Protein AF-A0A6B3FYU9-F1 (afdb_monomer_lite)

Secondary structure (DSSP, 8-state):
-HHHHHHHHHHHHHHHTT-HHHHHHHHHHHHHHHHHHHHHTT--HHHHHHHHHHHHHHHHHTSSSHHHHHHHHHHHHHHHHHHHHHHHHHHTTTSPPPPHHHHHHHHHHHHHHHHHH-

Radius of gyration: 16.98 Å; chains: 1; bounding box: 42×38×40 Å

Foldseek 3Di:
DVVLVVLVVQLVVCVVVVVVVSVVPSVLVNLVVVLVVCVVVVHDPLQSQLSVLQSQLVVLCPDPDPVSNVSSVVSNVSSVVSVCVVVVVVCVPDDDPPPVVNVVVVVVVVVVVVVVVD

Structure (mmCIF, N/CA/C/O backbone):
data_AF-A0A6B3FYU9-F1
#
_entry.id   AF-A0A6B3FYU9-F1
#
loop_
_atom_site.group_PDB
_atom_site.id
_atom_site.type_symbol
_atom_site.label_atom_id
_atom_site.label_alt_id
_atom_site.label_comp_id
_atom_site.label_asym_id
_atom_site.label_entity_id
_atom_site.label_seq_id
_atom_site.pdbx_PDB_ins_code
_atom_site.Cartn_x
_atom_site.Cartn_y
_atom_site.Cartn_z
_atom_site.occupancy
_atom_site.B_iso_or_equiv
_atom_site.auth_seq_id
_atom_site.auth_comp_id
_atom_site.auth_asym_id
_atom_site.auth_atom_id
_atom_site.pdbx_PDB_model_num
ATOM 1 N N . LEU A 1 1 ? -9.450 5.809 -10.878 1.00 64.81 1 LEU A N 1
ATOM 2 C CA . LEU A 1 1 ? -9.797 4.397 -11.161 1.00 64.81 1 LEU A CA 1
ATOM 3 C C . LEU A 1 1 ? -9.406 3.972 -12.576 1.00 64.81 1 LEU A C 1
ATOM 5 O O . LEU A 1 1 ? -8.582 3.086 -12.687 1.00 64.81 1 LEU A O 1
ATOM 9 N N . VAL A 1 2 ? -9.916 4.611 -13.639 1.00 71.81 2 VAL A N 1
ATOM 10 C CA . VAL A 1 2 ? -9.554 4.257 -15.032 1.00 71.81 2 VAL A CA 1
ATOM 11 C C . VAL A 1 2 ? -8.039 4.299 -15.257 1.00 71.81 2 VAL A C 1
ATOM 13 O O . VAL A 1 2 ? -7.472 3.337 -15.749 1.00 71.81 2 VA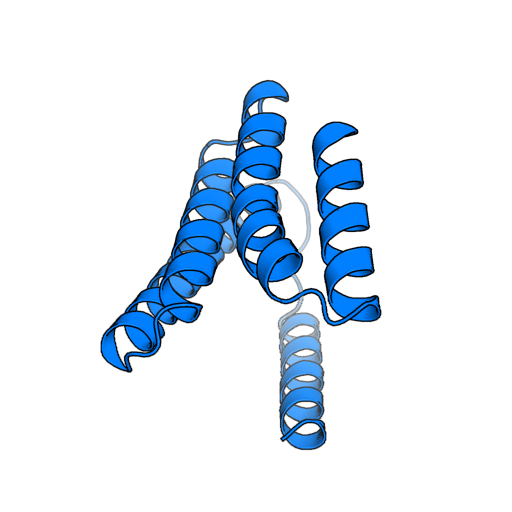L A O 1
ATOM 16 N N . ALA A 1 3 ? -7.362 5.348 -14.783 1.00 67.75 3 ALA A N 1
ATOM 17 C CA . ALA A 1 3 ? -5.905 5.436 -14.869 1.00 67.75 3 ALA A CA 1
ATOM 18 C C . ALA A 1 3 ? -5.169 4.331 -14.075 1.00 67.75 3 ALA A C 1
ATOM 20 O O . ALA A 1 3 ? -4.154 3.833 -14.536 1.00 67.75 3 ALA A O 1
ATOM 21 N N . PHE A 1 4 ? -5.708 3.882 -12.934 1.00 67.38 4 PHE A N 1
ATOM 22 C CA . PHE A 1 4 ? -5.154 2.745 -12.182 1.00 67.38 4 PHE A CA 1
ATOM 23 C C . PHE A 1 4 ? -5.313 1.433 -12.963 1.00 67.38 4 PHE A C 1
ATOM 25 O O . PHE A 1 4 ? -4.365 0.667 -13.071 1.00 67.38 4 PHE A O 1
ATOM 32 N N . LEU A 1 5 ? -6.488 1.204 -13.562 1.00 73.69 5 LEU A N 1
ATOM 33 C CA . LEU A 1 5 ? -6.753 0.015 -14.376 1.00 73.69 5 LEU A CA 1
ATOM 34 C C . LEU A 1 5 ? -5.865 -0.039 -15.626 1.00 73.69 5 LEU A C 1
ATOM 36 O O . LEU A 1 5 ? -5.396 -1.111 -15.987 1.00 73.69 5 LEU A O 1
ATOM 40 N N . LEU A 1 6 ? -5.599 1.109 -16.256 1.00 72.88 6 LEU A N 1
ATOM 41 C CA . LEU A 1 6 ? -4.699 1.194 -17.408 1.00 72.88 6 LEU A CA 1
ATOM 42 C C . LEU A 1 6 ? -3.252 0.863 -17.030 1.00 72.88 6 LEU A C 1
ATOM 44 O O . LEU A 1 6 ? -2.605 0.096 -17.736 1.00 72.88 6 LEU A O 1
ATOM 48 N N . VAL A 1 7 ? -2.759 1.385 -15.903 1.00 69.94 7 VAL A N 1
ATOM 49 C CA . VAL A 1 7 ? -1.407 1.067 -15.414 1.00 69.94 7 VAL A CA 1
ATOM 50 C C . VAL A 1 7 ? -1.314 -0.404 -14.992 1.00 69.94 7 VAL A C 1
ATOM 52 O O . VAL A 1 7 ? -0.305 -1.043 -15.262 1.00 69.94 7 VAL A O 1
ATOM 55 N N . ALA A 1 8 ? -2.376 -0.977 -14.414 1.00 70.88 8 ALA A N 1
ATOM 56 C CA . ALA A 1 8 ? -2.401 -2.388 -14.016 1.00 70.88 8 ALA A CA 1
ATOM 57 C C . ALA A 1 8 ? -2.393 -3.323 -15.231 1.00 70.88 8 ALA A C 1
ATOM 59 O O . ALA A 1 8 ? -1.682 -4.324 -15.245 1.00 70.88 8 ALA A O 1
ATOM 60 N N . ALA A 1 9 ? -3.145 -2.973 -16.277 1.00 73.44 9 ALA A N 1
ATOM 61 C CA . ALA A 1 9 ? -3.121 -3.700 -17.539 1.00 73.44 9 ALA A CA 1
ATOM 62 C C . ALA A 1 9 ? -1.748 -3.604 -18.226 1.00 73.44 9 ALA A C 1
ATOM 64 O O . ALA A 1 9 ? -1.277 -4.595 -18.779 1.00 73.44 9 ALA A O 1
ATOM 65 N N . ALA A 1 10 ? -1.093 -2.439 -18.166 1.00 70.00 10 ALA A N 1
ATOM 66 C CA . ALA A 1 10 ? 0.246 -2.242 -18.719 1.00 70.00 10 ALA A CA 1
ATOM 67 C C . ALA A 1 10 ? 1.325 -3.029 -17.956 1.00 70.00 10 ALA A C 1
ATOM 69 O O . ALA A 1 10 ? 2.187 -3.631 -18.591 1.00 70.00 10 ALA A O 1
ATOM 70 N N . ASP A 1 11 ? 1.254 -3.075 -16.621 1.00 68.12 11 ASP A N 1
ATOM 71 C CA . ASP A 1 11 ? 2.148 -3.890 -15.788 1.00 68.12 11 ASP A CA 1
ATOM 72 C C . ASP A 1 11 ? 2.010 -5.384 -16.112 1.00 68.12 11 ASP A C 1
ATOM 74 O O . ASP A 1 11 ? 3.001 -6.071 -16.364 1.00 68.12 11 ASP A O 1
ATOM 78 N N . LEU A 1 12 ? 0.766 -5.867 -16.203 1.00 70.88 12 LEU A N 1
ATOM 79 C CA . LEU A 1 12 ? 0.474 -7.260 -16.529 1.00 70.88 12 LEU A CA 1
ATOM 80 C C . LEU A 1 12 ? 0.923 -7.623 -17.950 1.00 70.88 12 LEU A C 1
ATOM 82 O O . LEU A 1 12 ? 1.479 -8.698 -18.167 1.00 70.88 12 LEU A O 1
ATOM 86 N N . ALA A 1 13 ? 0.721 -6.723 -18.914 1.00 73.25 13 ALA A N 1
ATOM 87 C CA . ALA A 1 13 ? 1.228 -6.900 -20.268 1.00 73.25 13 ALA A CA 1
ATOM 88 C C . ALA A 1 13 ? 2.764 -6.945 -20.285 1.00 73.25 13 ALA A C 1
ATOM 90 O O . ALA A 1 13 ? 3.325 -7.834 -20.916 1.00 73.25 13 ALA A O 1
ATOM 91 N N . GLY A 1 14 ? 3.435 -6.056 -19.544 1.00 64.94 14 GLY A N 1
ATOM 92 C CA . GLY A 1 14 ? 4.894 -6.029 -19.420 1.00 64.94 14 GLY A CA 1
ATOM 93 C C . GLY A 1 14 ? 5.472 -7.320 -18.836 1.00 64.94 14 GLY A C 1
ATOM 94 O O . GLY A 1 14 ? 6.444 -7.849 -19.376 1.00 64.94 14 GLY A O 1
ATOM 95 N N . LEU A 1 15 ? 4.828 -7.870 -17.801 1.00 69.94 15 LEU A N 1
ATOM 96 C CA . LEU A 1 15 ? 5.144 -9.183 -17.225 1.00 69.94 15 LEU A CA 1
ATOM 97 C C . LEU A 1 15 ? 5.003 -10.314 -18.250 1.00 69.94 15 LEU A C 1
ATOM 99 O O . LEU A 1 15 ? 5.899 -11.145 -18.378 1.00 69.94 15 LEU A O 1
ATOM 103 N N . LEU A 1 16 ? 3.898 -10.335 -19.000 1.00 74.19 16 LEU A N 1
ATOM 104 C CA . LEU A 1 16 ? 3.626 -11.375 -19.997 1.00 74.19 16 LEU A CA 1
ATOM 105 C C . LEU A 1 16 ? 4.576 -11.309 -21.200 1.00 74.19 16 LEU A C 1
ATOM 107 O O . LEU A 1 16 ? 4.883 -12.341 -21.791 1.00 74.19 16 LEU A O 1
ATOM 111 N N . THR A 1 17 ? 5.048 -10.116 -21.566 1.00 77.69 17 THR A N 1
ATOM 112 C CA . THR A 1 17 ? 5.971 -9.920 -22.693 1.00 77.69 17 THR A CA 1
ATOM 113 C C . THR A 1 17 ? 7.448 -9.965 -22.291 1.00 77.69 17 THR A C 1
ATOM 115 O O . THR A 1 17 ? 8.302 -9.777 -23.153 1.00 77.69 17 THR A O 1
ATOM 118 N N . GLY A 1 18 ? 7.770 -10.166 -21.006 1.00 67.00 18 GLY A N 1
ATOM 119 C CA . GLY A 1 18 ? 9.151 -10.132 -20.503 1.00 67.00 18 GLY A CA 1
ATOM 120 C C . GLY A 1 18 ? 9.810 -8.748 -20.585 1.00 67.00 18 GLY A C 1
ATOM 121 O O . GLY A 1 18 ? 11.033 -8.635 -20.590 1.00 67.00 18 GLY A O 1
ATOM 122 N N . ALA A 1 19 ? 9.013 -7.680 -20.676 1.00 65.50 19 ALA A N 1
ATOM 123 C CA . ALA A 1 19 ? 9.493 -6.306 -20.777 1.00 65.50 19 ALA A CA 1
ATOM 124 C C . ALA A 1 19 ? 9.755 -5.746 -19.372 1.00 65.50 1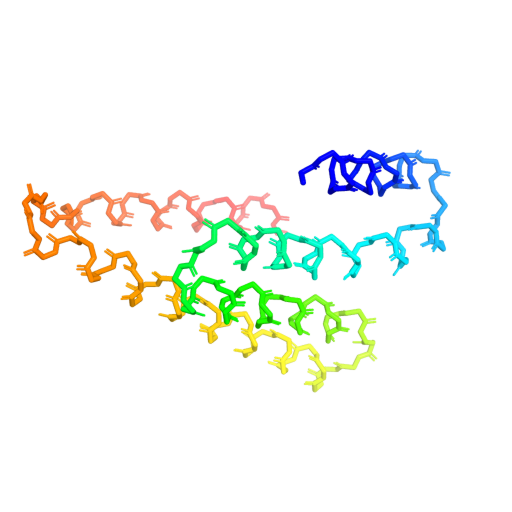9 ALA A C 1
ATOM 126 O O . ALA A 1 19 ? 8.963 -4.982 -18.819 1.00 65.50 19 ALA A O 1
ATOM 127 N N . GLU A 1 20 ? 10.888 -6.142 -18.796 1.00 61.22 20 GLU A N 1
ATOM 128 C CA . GLU A 1 20 ? 11.277 -5.853 -17.411 1.00 61.22 20 GLU A CA 1
ATOM 129 C C . GLU A 1 20 ? 11.275 -4.346 -17.094 1.00 61.22 20 GLU A C 1
ATOM 131 O O . GLU A 1 20 ? 10.787 -3.926 -16.050 1.00 61.22 20 GLU A O 1
ATOM 136 N N . ALA A 1 21 ? 11.678 -3.499 -18.047 1.00 60.31 21 ALA A N 1
ATOM 137 C CA . ALA A 1 21 ? 11.631 -2.041 -17.907 1.00 60.31 21 ALA A CA 1
ATOM 138 C C . ALA A 1 21 ? 10.205 -1.474 -17.747 1.00 60.31 21 ALA A C 1
ATOM 140 O O . ALA A 1 21 ? 10.005 -0.499 -17.024 1.00 60.31 21 ALA A O 1
ATOM 141 N N . VAL A 1 22 ? 9.203 -2.076 -18.398 1.00 58.34 22 VAL A N 1
ATOM 142 C CA . VAL A 1 22 ? 7.797 -1.652 -18.273 1.00 58.34 22 VAL A CA 1
ATOM 143 C C . VAL A 1 22 ? 7.247 -2.072 -16.914 1.00 58.34 22 VAL A C 1
ATOM 145 O O . VAL A 1 22 ? 6.583 -1.275 -16.257 1.00 58.34 22 VAL A O 1
ATOM 148 N N . HIS A 1 23 ? 7.591 -3.278 -16.459 1.00 59.66 23 HIS A N 1
ATOM 149 C CA . HIS A 1 23 ? 7.227 -3.779 -15.134 1.00 59.66 23 HIS A CA 1
ATOM 150 C C . HIS A 1 23 ? 7.835 -2.932 -14.003 1.00 59.66 23 HIS A C 1
ATOM 152 O O . HIS A 1 23 ? 7.140 -2.521 -13.075 1.00 59.66 23 HIS A O 1
ATOM 158 N N . LEU A 1 24 ? 9.123 -2.590 -14.114 1.00 60.59 24 LEU A N 1
ATOM 159 C CA . LEU A 1 24 ? 9.853 -1.797 -13.119 1.00 60.59 24 LEU A CA 1
ATOM 160 C C . LEU A 1 24 ? 9.300 -0.374 -12.949 1.00 60.59 24 LEU A C 1
ATOM 162 O O . LEU A 1 24 ? 9.430 0.203 -11.873 1.00 60.59 24 LEU A O 1
ATOM 166 N N . VAL A 1 25 ? 8.674 0.195 -13.983 1.00 62.19 25 VAL A N 1
ATOM 167 C CA . VAL A 1 25 ? 8.108 1.555 -13.943 1.00 62.19 25 VAL A CA 1
ATOM 168 C C . VAL A 1 25 ? 6.608 1.549 -13.648 1.00 62.19 25 VAL A C 1
ATOM 170 O O . VAL A 1 25 ? 6.123 2.423 -12.929 1.00 62.19 25 VAL A O 1
ATOM 173 N N . ALA A 1 26 ? 5.853 0.578 -14.168 1.00 59.06 26 ALA A N 1
ATOM 174 C CA . ALA A 1 26 ? 4.408 0.505 -13.958 1.00 59.06 26 ALA A CA 1
ATOM 175 C C . ALA A 1 26 ? 4.057 0.105 -12.517 1.00 59.06 26 ALA A C 1
ATOM 177 O O . ALA A 1 26 ? 3.154 0.691 -11.914 1.00 59.06 26 ALA A O 1
ATOM 178 N N . LYS A 1 27 ? 4.813 -0.827 -11.930 1.00 61.91 27 LYS A N 1
ATOM 179 C CA . LYS A 1 27 ? 4.560 -1.373 -10.593 1.00 61.91 27 LYS A CA 1
ATOM 180 C C . LYS A 1 27 ? 4.637 -0.334 -9.464 1.00 61.91 27 LYS A C 1
ATOM 182 O O . LYS A 1 27 ? 3.674 -0.244 -8.699 1.00 61.91 27 LYS A O 1
ATOM 187 N N . PRO A 1 28 ? 5.653 0.552 -9.394 1.00 64.50 28 PRO A N 1
ATOM 188 C CA . PRO A 1 28 ? 5.687 1.624 -8.398 1.00 64.50 28 PRO A CA 1
ATOM 189 C C . PRO A 1 28 ? 4.599 2.681 -8.599 1.00 64.50 28 PRO A C 1
ATOM 191 O O . PRO A 1 28 ? 4.291 3.417 -7.669 1.00 64.50 28 PRO A O 1
ATOM 194 N N . LEU A 1 29 ? 4.029 2.805 -9.800 1.00 62.34 29 LEU A N 1
ATOM 195 C CA . LEU A 1 29 ? 3.048 3.841 -10.134 1.00 62.34 29 LEU A CA 1
ATOM 196 C C . LEU A 1 29 ? 1.615 3.464 -9.737 1.00 62.34 29 LEU A C 1
ATOM 198 O O . LEU A 1 29 ? 0.781 4.353 -9.553 1.00 62.34 29 LEU A O 1
ATOM 202 N N . LEU A 1 30 ? 1.331 2.174 -9.536 1.00 63.56 30 LEU A N 1
ATOM 203 C CA . LEU A 1 30 ? 0.009 1.668 -9.154 1.00 63.56 30 LEU A CA 1
ATOM 204 C C . LEU A 1 30 ? -0.455 2.173 -7.785 1.00 63.56 30 LEU A C 1
ATOM 206 O O . LEU A 1 30 ? -1.574 2.678 -7.646 1.00 63.56 30 LEU A O 1
ATOM 210 N N . MET A 1 31 ? 0.407 2.062 -6.776 1.00 67.31 31 MET A N 1
ATOM 211 C CA . MET A 1 31 ? 0.071 2.388 -5.388 1.00 67.31 31 MET A CA 1
ATOM 212 C C . MET A 1 31 ? -0.136 3.900 -5.143 1.00 67.31 31 MET A C 1
ATOM 214 O O . MET A 1 31 ? -1.135 4.255 -4.512 1.00 67.31 31 MET A O 1
ATOM 218 N N . PRO A 1 32 ? 0.680 4.824 -5.697 1.00 70.50 32 PRO A N 1
ATOM 219 C CA . PRO A 1 32 ? 0.446 6.267 -5.609 1.00 70.50 32 PRO A CA 1
ATOM 220 C C . PRO A 1 32 ? -0.830 6.705 -6.329 1.00 70.50 32 PRO A C 1
ATOM 222 O O . PRO A 1 32 ? -1.558 7.562 -5.826 1.00 70.50 32 PRO A O 1
ATOM 225 N N . LEU A 1 33 ? -1.148 6.097 -7.479 1.00 68.50 33 LEU A N 1
ATOM 226 C CA . LEU A 1 33 ? -2.391 6.391 -8.196 1.00 68.50 33 LEU A CA 1
ATOM 227 C C . LEU A 1 33 ? -3.623 5.956 -7.402 1.00 68.50 33 LEU A C 1
ATOM 229 O O . LEU A 1 33 ? -4.640 6.658 -7.390 1.00 68.50 33 LEU A O 1
ATOM 233 N N . LEU A 1 34 ? -3.539 4.804 -6.735 1.00 67.75 34 LEU A N 1
ATOM 234 C CA . LEU A 1 34 ? -4.605 4.300 -5.881 1.00 67.75 34 LEU A CA 1
ATOM 235 C C . LEU A 1 34 ? -4.764 5.162 -4.622 1.00 67.75 34 LEU A C 1
ATOM 237 O O . LEU A 1 34 ? -5.890 5.519 -4.272 1.00 67.75 34 LEU A O 1
ATOM 241 N N . ALA A 1 35 ? -3.654 5.572 -4.000 1.00 69.12 35 ALA A N 1
ATOM 242 C CA . ALA A 1 35 ? -3.642 6.495 -2.865 1.00 69.12 35 ALA A CA 1
ATOM 243 C C . ALA A 1 35 ? -4.244 7.861 -3.230 1.00 69.12 35 ALA A C 1
ATOM 245 O O . ALA A 1 35 ? -5.105 8.370 -2.509 1.00 69.12 35 ALA A O 1
ATOM 246 N N . GLY A 1 36 ? -3.864 8.422 -4.382 1.00 72.88 36 GLY A N 1
ATOM 247 C CA . GLY A 1 36 ? -4.423 9.669 -4.902 1.00 72.88 36 GLY A CA 1
ATOM 248 C C .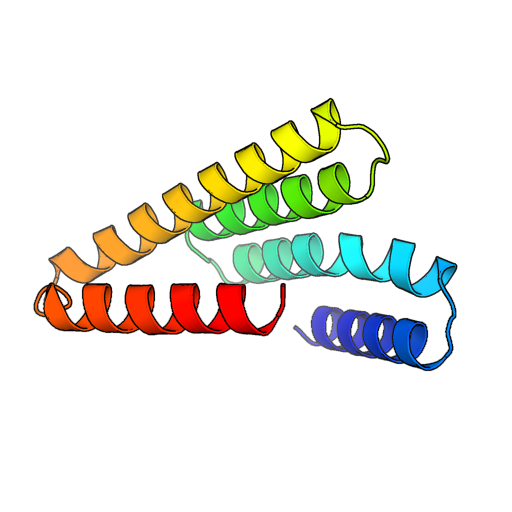 GLY A 1 36 ? -5.919 9.557 -5.203 1.00 72.88 36 GLY A C 1
ATOM 249 O O . GLY A 1 36 ? -6.700 10.425 -4.817 1.00 72.88 36 GLY A O 1
ATOM 250 N N . TYR A 1 37 ? -6.356 8.455 -5.818 1.00 72.62 37 TYR A N 1
ATOM 251 C CA . TYR A 1 37 ? -7.779 8.203 -6.054 1.00 72.62 37 TYR A CA 1
ATOM 252 C C . TYR A 1 37 ? -8.576 8.060 -4.748 1.00 72.62 37 TYR A C 1
ATOM 254 O O . TYR A 1 37 ? -9.674 8.608 -4.642 1.00 72.62 37 TYR A O 1
ATOM 262 N N . ALA A 1 38 ? -8.029 7.359 -3.751 1.00 71.69 38 ALA A N 1
ATOM 263 C CA . ALA A 1 38 ? -8.644 7.220 -2.436 1.00 71.69 38 ALA A CA 1
ATOM 264 C C . ALA A 1 38 ? -8.781 8.586 -1.744 1.00 71.69 38 ALA A C 1
ATOM 266 O O . ALA A 1 38 ? -9.864 8.924 -1.266 1.00 71.69 38 ALA A O 1
ATOM 267 N N . ALA A 1 39 ? -7.730 9.410 -1.766 1.00 72.94 39 ALA A N 1
ATOM 268 C CA . ALA A 1 39 ? -7.762 10.763 -1.215 1.00 72.94 39 ALA A CA 1
ATOM 269 C C . ALA A 1 39 ? -8.827 11.645 -1.897 1.00 72.94 39 ALA A C 1
ATOM 271 O O . ALA A 1 39 ? -9.618 12.292 -1.213 1.00 72.94 39 ALA A O 1
ATOM 272 N N . LEU A 1 40 ? -8.915 11.608 -3.233 1.00 77.62 40 LEU A N 1
ATOM 273 C CA . LEU A 1 40 ? -9.916 12.357 -4.008 1.00 77.62 40 LEU A CA 1
ATOM 274 C C . LEU A 1 40 ? -11.359 11.903 -3.742 1.00 77.62 40 LEU A C 1
ATOM 276 O O . LEU A 1 40 ? -12.291 12.693 -3.867 1.00 77.62 40 LEU A O 1
ATOM 280 N N . ARG A 1 41 ? -11.562 10.637 -3.366 1.00 77.44 41 ARG A N 1
ATOM 281 C CA . ARG A 1 41 ? -12.869 10.083 -2.976 1.00 77.44 41 ARG A CA 1
ATOM 282 C C . ARG A 1 41 ? -13.222 10.337 -1.505 1.00 77.44 41 ARG A C 1
ATOM 284 O O . ARG A 1 41 ? -14.259 9.856 -1.057 1.00 77.44 41 ARG A O 1
ATOM 291 N N . GLY A 1 42 ? -12.392 11.074 -0.762 1.00 74.75 42 GLY A N 1
ATOM 292 C CA . GLY A 1 42 ? -12.619 11.362 0.655 1.00 74.75 42 GLY A CA 1
ATOM 293 C C . GLY A 1 42 ? -12.329 10.175 1.575 1.00 74.75 42 GLY A C 1
ATOM 294 O O . GLY A 1 42 ? -12.919 10.071 2.649 1.00 74.75 42 GLY A O 1
ATOM 295 N N . ALA A 1 43 ? -11.449 9.257 1.164 1.00 73.81 43 ALA A N 1
ATOM 296 C CA . ALA A 1 43 ? -11.070 8.126 1.995 1.00 73.81 43 ALA A CA 1
ATOM 297 C C . ALA A 1 43 ? -10.404 8.577 3.311 1.00 73.81 43 ALA A C 1
ATOM 299 O O . ALA A 1 43 ? -9.728 9.610 3.360 1.00 73.81 43 ALA A O 1
ATOM 300 N N . PRO A 1 44 ? -10.545 7.787 4.388 1.00 78.38 44 PRO A N 1
ATOM 301 C CA . PRO A 1 44 ? -9.931 8.095 5.670 1.00 78.38 44 PRO A CA 1
ATOM 302 C C . PRO A 1 44 ? -8.407 8.181 5.542 1.00 78.38 44 PRO A C 1
ATOM 304 O O . PRO A 1 44 ? -7.773 7.360 4.882 1.00 78.38 44 PRO A O 1
ATOM 307 N N . ARG A 1 45 ? -7.804 9.159 6.229 1.00 77.00 45 ARG A N 1
ATOM 308 C CA . ARG A 1 45 ? -6.354 9.432 6.187 1.00 77.00 45 ARG A CA 1
ATOM 309 C C . ARG A 1 45 ? -5.489 8.207 6.500 1.00 77.00 45 ARG A C 1
ATOM 311 O O . ARG A 1 45 ? -4.411 8.076 5.932 1.00 77.00 45 ARG A O 1
ATOM 318 N N . LEU A 1 46 ? -5.974 7.298 7.351 1.00 74.38 46 LEU A N 1
ATOM 319 C CA . LEU A 1 46 ? -5.298 6.031 7.643 1.00 74.38 46 LEU A CA 1
ATOM 320 C C . LEU A 1 46 ? -5.209 5.107 6.421 1.00 74.38 46 LEU A C 1
ATOM 322 O O . LEU A 1 46 ? -4.202 4.428 6.270 1.00 74.38 46 LEU A O 1
ATOM 326 N N . LEU A 1 47 ? -6.221 5.096 5.546 1.00 75.31 47 LEU A N 1
ATOM 327 C CA . LEU A 1 47 ? -6.188 4.309 4.311 1.00 75.31 47 LEU A CA 1
ATOM 328 C C . LEU A 1 47 ? -5.120 4.847 3.359 1.00 75.31 47 LEU A C 1
ATOM 330 O O . LEU A 1 47 ? -4.348 4.084 2.791 1.00 75.31 47 LEU A O 1
ATOM 334 N N . VAL A 1 48 ? -5.049 6.172 3.220 1.00 77.25 48 VAL A N 1
ATOM 335 C CA . VAL A 1 48 ? -4.032 6.827 2.388 1.00 77.25 48 VAL A CA 1
ATOM 336 C C . VAL A 1 48 ? -2.633 6.566 2.950 1.00 77.25 48 VAL A C 1
ATOM 338 O O . VAL A 1 48 ? -1.736 6.217 2.192 1.00 77.25 48 VAL A O 1
ATOM 341 N N . ALA A 1 49 ? -2.452 6.655 4.271 1.00 77.69 49 ALA A N 1
ATOM 342 C CA . ALA A 1 49 ? -1.185 6.321 4.919 1.00 77.69 49 ALA A CA 1
ATOM 343 C C . ALA A 1 49 ? -0.798 4.848 4.705 1.00 77.69 49 ALA A C 1
ATOM 345 O O . ALA A 1 49 ? 0.337 4.577 4.331 1.00 77.69 49 ALA A O 1
ATOM 346 N N . ALA A 1 50 ? -1.740 3.910 4.858 1.00 79.62 50 ALA A N 1
ATOM 347 C CA . ALA A 1 50 ? -1.504 2.489 4.600 1.00 79.62 50 ALA A CA 1
ATOM 348 C C . ALA A 1 50 ? -1.033 2.229 3.159 1.00 79.62 50 ALA A C 1
ATOM 350 O O . ALA A 1 50 ? -0.087 1.475 2.944 1.00 79.62 50 ALA A O 1
ATOM 351 N N . LEU A 1 51 ? -1.653 2.898 2.181 1.00 78.00 51 LEU A N 1
ATOM 352 C CA . LEU A 1 51 ? -1.274 2.805 0.770 1.00 78.00 51 LEU A CA 1
ATOM 353 C C . LEU A 1 51 ? 0.113 3.407 0.498 1.00 78.00 51 LEU A C 1
ATOM 355 O O . LEU A 1 51 ? 0.884 2.831 -0.262 1.00 78.00 51 LEU A O 1
ATOM 359 N N . LEU A 1 52 ? 0.464 4.526 1.138 1.00 78.50 52 LEU A N 1
ATOM 360 C CA . LEU A 1 52 ? 1.796 5.132 1.007 1.00 78.50 52 LEU A CA 1
ATOM 361 C C . LEU A 1 52 ? 2.894 4.270 1.646 1.00 78.50 52 LEU A C 1
ATOM 363 O O . LEU A 1 52 ? 3.975 4.141 1.078 1.00 78.50 52 LEU A O 1
ATOM 367 N N . PHE A 1 53 ? 2.618 3.645 2.791 1.00 79.81 53 PHE A N 1
ATOM 368 C CA . PHE A 1 53 ? 3.541 2.700 3.422 1.00 79.81 53 PHE A CA 1
ATOM 369 C C . PHE A 1 53 ? 3.706 1.414 2.603 1.00 79.81 53 PHE A C 1
ATOM 371 O O . PHE A 1 53 ? 4.820 0.905 2.492 1.00 79.81 53 PHE A O 1
ATOM 378 N N . GLY A 1 54 ? 2.640 0.916 1.973 1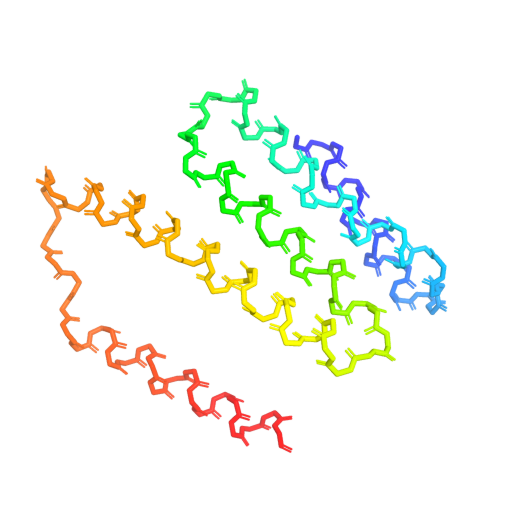.00 78.81 54 GLY A N 1
ATOM 379 C CA . GLY A 1 54 ? 2.751 -0.188 1.019 1.00 78.81 54 GLY A CA 1
ATOM 380 C C . GLY A 1 54 ? 3.588 0.188 -0.209 1.00 78.81 54 GLY A C 1
ATOM 381 O O . GLY A 1 54 ? 4.442 -0.588 -0.612 1.00 78.81 54 GLY A O 1
ATOM 382 N N . TRP A 1 55 ? 3.431 1.411 -0.732 1.00 80.25 55 TRP A N 1
ATOM 383 C CA . TRP A 1 55 ? 4.256 1.911 -1.836 1.00 80.25 55 TRP A CA 1
ATOM 384 C C . TRP A 1 55 ? 5.735 2.004 -1.456 1.00 80.25 55 TRP A C 1
ATOM 386 O O . TRP A 1 55 ? 6.595 1.567 -2.214 1.00 80.25 55 TRP A O 1
ATOM 396 N N . GLY A 1 56 ? 6.033 2.541 -0.268 1.00 76.31 56 GLY A N 1
ATOM 397 C CA . GLY A 1 56 ? 7.396 2.558 0.255 1.00 76.31 56 GLY A CA 1
ATOM 398 C C . GLY A 1 56 ? 7.973 1.145 0.356 1.00 76.31 56 GLY A C 1
ATOM 399 O O . GLY A 1 56 ? 9.103 0.921 -0.061 1.00 76.31 56 GLY A O 1
ATOM 400 N N . GLY A 1 57 ? 7.171 0.183 0.826 1.00 78.00 57 GLY A N 1
ATOM 401 C CA . GLY A 1 57 ? 7.532 -1.233 0.875 1.00 78.00 57 GLY A CA 1
ATOM 402 C C . GLY A 1 57 ? 7.924 -1.794 -0.489 1.00 78.00 57 GLY A C 1
ATOM 403 O O . GLY A 1 57 ? 9.012 -2.348 -0.623 1.00 78.00 57 GLY A O 1
ATOM 404 N N . ASP A 1 58 ? 7.079 -1.584 -1.502 1.00 77.38 58 ASP A N 1
ATOM 405 C CA . ASP A 1 58 ? 7.346 -2.009 -2.879 1.00 77.38 58 ASP A CA 1
ATOM 406 C C . ASP A 1 58 ? 8.655 -1.406 -3.408 1.00 77.38 58 ASP A C 1
ATOM 408 O O . ASP A 1 58 ? 9.504 -2.130 -3.915 1.00 77.38 58 ASP A O 1
ATOM 412 N N . VAL A 1 59 ? 8.869 -0.097 -3.235 1.00 75.69 59 VAL A N 1
ATOM 413 C CA . VAL A 1 59 ? 10.088 0.584 -3.707 1.00 75.69 59 VAL A CA 1
ATOM 414 C C . VAL A 1 59 ? 11.347 0.040 -3.028 1.00 75.69 59 VAL A C 1
ATOM 416 O O . VAL A 1 59 ? 12.363 -0.158 -3.691 1.00 75.69 59 VAL A O 1
ATOM 419 N N . PHE A 1 60 ? 11.296 -0.215 -1.720 1.00 75.81 60 PHE A N 1
ATOM 420 C CA . PHE A 1 60 ? 12.444 -0.731 -0.977 1.00 75.81 60 PHE A CA 1
ATOM 421 C C . PHE A 1 60 ? 12.739 -2.210 -1.266 1.00 75.81 60 PHE A C 1
ATOM 423 O O . PHE A 1 60 ? 13.904 -2.593 -1.234 1.00 75.81 60 PHE A O 1
ATOM 430 N N . LEU A 1 61 ? 11.727 -3.021 -1.599 1.00 71.94 61 LEU A N 1
ATOM 431 C CA . LEU A 1 61 ? 11.917 -4.411 -2.034 1.00 71.94 61 LEU A CA 1
ATOM 432 C C . LEU A 1 61 ? 12.565 -4.531 -3.421 1.00 71.94 61 LEU A C 1
ATOM 434 O O . LEU A 1 61 ? 13.176 -5.554 -3.708 1.00 71.94 61 LEU A O 1
ATOM 438 N N . LEU A 1 62 ? 12.438 -3.511 -4.278 1.00 68.00 62 LEU A N 1
ATOM 439 C CA . LEU A 1 62 ? 13.128 -3.474 -5.573 1.00 68.00 62 LEU A CA 1
ATOM 440 C C . LEU A 1 62 ? 14.632 -3.183 -5.445 1.00 68.00 62 LEU A C 1
ATOM 442 O O . LEU A 1 62 ? 15.372 -3.376 -6.408 1.00 68.00 62 LEU A O 1
ATOM 446 N N . ALA A 1 63 ? 15.090 -2.678 -4.298 1.00 70.12 63 ALA A N 1
ATOM 447 C CA . ALA A 1 63 ? 16.501 -2.405 -4.082 1.00 70.12 63 ALA A CA 1
ATOM 448 C C . ALA A 1 63 ? 17.217 -3.689 -3.642 1.00 70.12 63 ALA A C 1
ATOM 450 O O . ALA A 1 63 ? 16.858 -4.292 -2.634 1.00 70.12 63 ALA A O 1
ATOM 451 N N . ASP A 1 64 ? 18.252 -4.070 -4.389 1.00 67.00 64 ASP A N 1
ATOM 452 C CA . ASP A 1 64 ? 19.019 -5.313 -4.227 1.00 67.00 64 ASP A CA 1
ATOM 453 C C . ASP A 1 64 ? 19.987 -5.236 -3.018 1.00 67.00 64 ASP A C 1
ATOM 455 O O . ASP A 1 64 ? 21.211 -5.272 -3.140 1.00 67.00 64 ASP A O 1
ATOM 459 N N . ASN A 1 65 ? 19.434 -4.981 -1.828 1.00 77.25 65 ASN A N 1
ATOM 460 C CA . ASN A 1 65 ? 20.159 -4.784 -0.573 1.00 77.25 65 ASN A CA 1
ATOM 461 C C . ASN A 1 65 ? 19.334 -5.304 0.615 1.00 77.25 65 ASN A C 1
ATOM 463 O O . ASN A 1 65 ? 18.201 -4.869 0.823 1.00 77.25 65 ASN A O 1
ATOM 467 N N . ASP A 1 66 ? 19.942 -6.136 1.462 1.00 78.19 66 ASP A N 1
ATOM 468 C CA . ASP A 1 66 ? 19.316 -6.726 2.655 1.00 78.19 66 ASP A CA 1
ATOM 469 C C . ASP A 1 66 ? 18.704 -5.681 3.603 1.00 78.19 66 ASP A C 1
ATOM 471 O O . ASP A 1 66 ? 17.630 -5.886 4.176 1.00 78.19 66 ASP A O 1
ATOM 475 N N . LEU A 1 67 ? 19.357 -4.523 3.760 1.00 80.38 67 LEU A N 1
ATOM 476 C CA . LEU A 1 67 ? 18.829 -3.441 4.597 1.00 80.38 67 LEU A CA 1
ATOM 477 C C . LEU A 1 67 ? 17.590 -2.790 3.978 1.00 80.38 67 LEU A C 1
ATOM 479 O O . LEU A 1 67 ? 16.655 -2.449 4.700 1.00 80.38 67 LEU A O 1
ATOM 483 N N . ALA A 1 68 ? 17.569 -2.625 2.655 1.00 76.56 68 ALA A N 1
ATOM 484 C CA . ALA A 1 68 ? 16.406 -2.090 1.960 1.00 76.56 68 ALA A CA 1
ATOM 485 C C . ALA A 1 68 ? 15.246 -3.088 2.016 1.00 76.56 68 ALA A C 1
ATOM 487 O O . ALA A 1 68 ? 14.130 -2.695 2.339 1.00 76.56 68 ALA A O 1
ATOM 488 N N . PHE A 1 69 ? 15.522 -4.384 1.862 1.00 75.12 69 PHE A N 1
ATOM 489 C CA . PHE A 1 69 ? 14.532 -5.438 2.058 1.00 75.12 69 PHE A CA 1
ATOM 490 C C . PHE A 1 69 ? 13.895 -5.381 3.458 1.00 75.12 69 PHE A C 1
ATOM 492 O O . PHE A 1 69 ? 12.668 -5.368 3.590 1.00 75.12 69 PHE A O 1
ATOM 499 N N . LEU A 1 70 ? 14.708 -5.259 4.515 1.00 81.94 70 LEU A N 1
ATOM 500 C CA . LEU A 1 70 ? 14.218 -5.160 5.894 1.00 81.94 70 LEU A CA 1
ATOM 501 C C . LEU A 1 70 ? 13.382 -3.891 6.130 1.00 81.94 70 LEU A C 1
ATOM 503 O O . LEU A 1 70 ? 12.337 -3.946 6.784 1.00 81.94 70 LEU A O 1
ATOM 507 N N . VAL A 1 71 ? 13.807 -2.756 5.571 1.00 81.50 71 VAL A N 1
ATOM 508 C CA . VAL A 1 71 ? 13.044 -1.498 5.616 1.00 81.50 71 VAL A CA 1
ATOM 509 C C . VAL A 1 71 ? 11.730 -1.627 4.842 1.00 81.50 71 VAL A C 1
ATOM 511 O O . VAL A 1 71 ? 10.697 -1.153 5.318 1.00 81.50 71 VAL A O 1
ATOM 514 N N . GLY A 1 72 ? 11.734 -2.322 3.703 1.00 82.25 72 GLY A N 1
ATOM 515 C CA . GLY A 1 72 ? 10.542 -2.613 2.913 1.00 82.25 72 GLY A CA 1
ATOM 516 C C . GLY A 1 72 ? 9.527 -3.441 3.696 1.00 82.25 72 GLY A C 1
ATOM 517 O O . GLY A 1 72 ? 8.362 -3.051 3.808 1.00 82.25 72 GLY A O 1
ATOM 518 N N . MET A 1 73 ? 9.980 -4.518 4.345 1.00 81.56 73 MET A N 1
ATOM 519 C CA . MET A 1 73 ? 9.146 -5.316 5.251 1.00 81.56 73 MET A CA 1
ATOM 520 C C . MET A 1 73 ? 8.597 -4.485 6.420 1.00 81.56 73 MET A C 1
ATOM 522 O O . MET A 1 73 ? 7.413 -4.585 6.750 1.00 81.56 73 MET A O 1
ATOM 526 N N . GLY A 1 74 ? 9.423 -3.622 7.022 1.00 82.12 74 GLY A N 1
ATOM 527 C CA . GLY A 1 74 ? 8.993 -2.702 8.077 1.00 82.12 74 GLY A CA 1
ATOM 528 C C . GLY A 1 74 ? 7.911 -1.729 7.601 1.00 82.12 74 GLY A C 1
ATOM 529 O O . GLY A 1 74 ? 6.903 -1.537 8.281 1.00 82.12 74 GLY A O 1
ATOM 530 N N . SER A 1 75 ? 8.067 -1.175 6.398 1.00 81.62 75 SER A N 1
ATOM 531 C CA . SER A 1 75 ? 7.081 -0.293 5.767 1.00 81.62 75 SER A CA 1
ATOM 532 C C . SER A 1 75 ? 5.749 -1.017 5.541 1.00 81.62 75 SER A C 1
ATOM 534 O O . SER A 1 75 ? 4.691 -0.499 5.905 1.00 81.62 75 SER A O 1
ATOM 536 N N . PHE A 1 76 ? 5.781 -2.263 5.057 1.00 79.75 76 PHE A N 1
ATOM 537 C CA . PHE A 1 76 ? 4.579 -3.093 4.943 1.00 79.75 76 PHE A CA 1
ATOM 538 C C . PHE A 1 76 ? 3.905 -3.358 6.288 1.00 79.75 76 PHE A C 1
ATOM 540 O O . PHE A 1 76 ? 2.675 -3.286 6.375 1.00 79.75 76 PHE A O 1
ATOM 547 N N . ALA A 1 77 ? 4.678 -3.635 7.340 1.00 80.75 77 ALA A N 1
ATOM 548 C CA . ALA A 1 77 ? 4.139 -3.861 8.676 1.00 80.75 77 ALA A CA 1
ATOM 549 C C . ALA A 1 77 ? 3.406 -2.618 9.207 1.00 80.75 77 ALA A C 1
ATOM 551 O O . ALA A 1 77 ? 2.285 -2.727 9.707 1.00 80.75 77 ALA A O 1
ATOM 552 N N . VAL A 1 78 ? 3.979 -1.422 9.028 1.00 81.19 78 VAL A N 1
ATOM 553 C CA . VAL A 1 78 ? 3.322 -0.161 9.412 1.00 81.19 78 VAL A CA 1
ATOM 554 C C . VAL A 1 78 ? 2.030 0.051 8.616 1.00 81.19 78 VAL A C 1
ATOM 556 O O . VAL A 1 78 ? 0.999 0.393 9.201 1.00 81.19 78 VAL A O 1
ATOM 559 N N . GLY A 1 79 ? 2.037 -0.233 7.310 1.00 81.19 79 GLY A N 1
ATOM 560 C CA . GLY A 1 79 ? 0.829 -0.190 6.481 1.00 81.19 79 GLY A CA 1
ATOM 561 C C . GLY A 1 79 ? -0.282 -1.119 6.991 1.00 81.19 79 GLY A C 1
ATOM 562 O O . GLY A 1 79 ? -1.444 -0.714 7.069 1.00 81.19 79 GLY A O 1
ATOM 563 N N . HIS A 1 80 ? 0.068 -2.330 7.434 1.00 79.94 80 HIS A N 1
ATOM 564 C CA . HIS A 1 80 ? -0.882 -3.268 8.043 1.00 79.94 80 HIS A CA 1
ATOM 565 C C . HIS A 1 80 ? -1.438 -2.759 9.373 1.00 79.94 80 HIS A C 1
ATOM 567 O O . HIS A 1 80 ? -2.640 -2.870 9.607 1.00 79.94 80 HIS A O 1
ATOM 573 N N . VAL A 1 81 ? -0.617 -2.136 10.222 1.00 79.19 81 VAL A N 1
ATOM 574 C CA . VAL A 1 81 ? -1.103 -1.492 11.453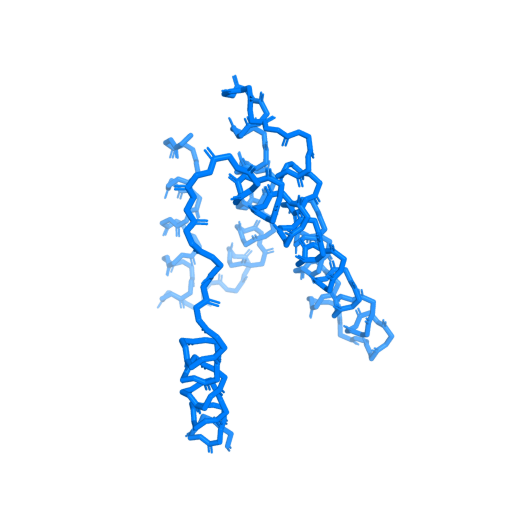 1.00 79.19 81 VAL A CA 1
ATOM 575 C C . VAL A 1 81 ? -2.101 -0.376 11.124 1.00 79.19 81 VAL A C 1
ATOM 577 O O . VAL A 1 81 ? -3.139 -0.263 11.782 1.00 79.19 81 VAL A O 1
ATOM 580 N N . CYS A 1 82 ? -1.865 0.416 10.073 1.00 81.19 82 CYS A N 1
ATOM 581 C CA . CYS A 1 82 ? -2.832 1.410 9.601 1.00 81.19 82 CYS A CA 1
ATOM 582 C C . CYS A 1 82 ? -4.155 0.770 9.135 1.00 81.19 82 CYS A C 1
ATOM 584 O O . CYS A 1 82 ? -5.223 1.284 9.469 1.00 81.19 82 CYS A O 1
ATOM 586 N N . TYR A 1 83 ? -4.118 -0.371 8.436 1.00 76.88 83 TYR A N 1
ATOM 587 C CA . TYR A 1 83 ? -5.330 -1.115 8.069 1.00 76.88 83 TYR A CA 1
ATOM 588 C C . TYR A 1 83 ? -6.073 -1.665 9.287 1.00 76.88 83 TYR A C 1
ATOM 590 O O . TYR A 1 83 ? -7.276 -1.446 9.418 1.00 76.88 83 TYR A O 1
ATOM 598 N N . LEU A 1 84 ? -5.365 -2.328 10.203 1.00 77.31 84 LEU A N 1
ATOM 599 C CA . LEU A 1 84 ? -5.944 -2.898 11.42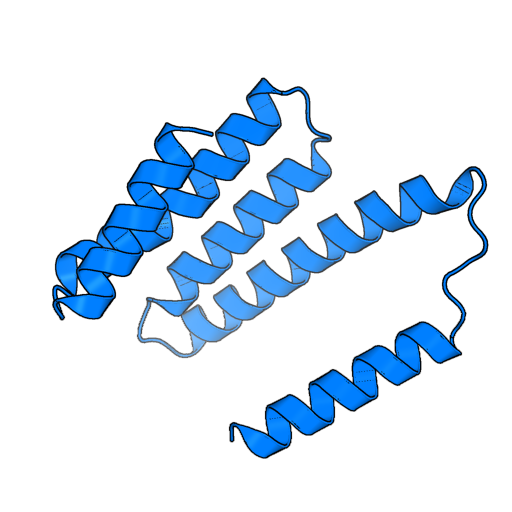1 1.00 77.31 84 LEU A CA 1
ATOM 600 C C . LEU A 1 84 ? -6.587 -1.820 12.292 1.00 77.31 84 LEU A C 1
ATOM 602 O O . LEU A 1 84 ? -7.684 -2.002 12.808 1.00 77.31 84 LEU A O 1
ATOM 606 N N . THR A 1 85 ? -5.947 -0.660 12.419 1.00 78.94 85 THR A N 1
ATOM 607 C CA . THR A 1 85 ? -6.499 0.465 13.182 1.00 78.94 85 THR A CA 1
ATOM 608 C C . THR A 1 85 ? -7.655 1.164 12.471 1.00 78.94 85 THR A C 1
ATOM 610 O O . THR A 1 85 ? -8.503 1.746 13.148 1.00 78.94 85 THR A O 1
ATOM 613 N N . LEU A 1 86 ? -7.721 1.122 11.137 1.00 74.12 86 LEU A N 1
ATOM 614 C CA . LEU A 1 86 ? -8.847 1.648 10.368 1.00 74.12 86 LEU A CA 1
ATOM 615 C C . LEU A 1 86 ? -10.069 0.725 10.451 1.00 74.12 86 LEU A C 1
ATOM 617 O O . LEU A 1 86 ? -11.167 1.191 10.752 1.00 74.12 86 LEU A O 1
ATOM 621 N N . PHE A 1 87 ? -9.880 -0.574 10.213 1.00 71.06 87 PHE A N 1
ATOM 622 C CA . PHE A 1 87 ? -10.961 -1.559 10.238 1.00 71.06 87 PHE A CA 1
ATOM 623 C C . PHE A 1 87 ? -11.404 -1.895 11.666 1.00 71.06 87 PHE A C 1
ATOM 625 O O . PHE A 1 87 ? -12.604 -1.899 11.931 1.00 71.06 87 PHE A O 1
ATOM 632 N N . GLY A 1 88 ? -10.467 -1.998 12.611 1.00 67.06 88 GLY A N 1
ATOM 633 C CA . GLY A 1 88 ? -10.763 -2.179 14.036 1.00 67.06 88 GLY A CA 1
ATOM 634 C C . GLY A 1 88 ? -11.527 -1.007 14.657 1.00 67.06 88 GLY A C 1
ATOM 635 O O . GLY A 1 88 ? -12.312 -1.187 15.586 1.00 67.06 88 GLY A O 1
ATOM 636 N N . ARG A 1 89 ? -11.384 0.209 14.109 1.00 59.00 89 ARG A N 1
ATOM 637 C CA . ARG A 1 89 ? -12.227 1.359 14.486 1.00 59.00 89 ARG A CA 1
ATOM 638 C C . ARG A 1 89 ? -13.654 1.271 13.936 1.00 59.00 89 ARG A C 1
ATOM 640 O O . ARG A 1 89 ? -14.562 1.823 14.551 1.00 59.00 89 ARG A O 1
ATOM 647 N N . GLY A 1 90 ? -13.862 0.595 12.805 1.00 53.34 90 GLY A N 1
ATOM 648 C CA . GLY A 1 90 ? -15.186 0.363 12.217 1.00 53.34 90 GLY A CA 1
ATOM 649 C C . GLY A 1 90 ? -15.988 -0.740 12.920 1.00 53.34 90 GLY A C 1
ATOM 650 O O . GLY A 1 90 ? -17.217 -0.691 12.937 1.00 53.34 90 GLY A O 1
ATOM 651 N N . GLU A 1 91 ? -15.309 -1.700 13.550 1.00 53.16 91 GLU A N 1
ATOM 652 C CA . GLU A 1 91 ? -15.931 -2.816 14.279 1.00 53.16 91 GLU A CA 1
ATOM 653 C C . GLU A 1 91 ? -16.624 -2.383 15.585 1.00 53.16 91 GLU A C 1
ATOM 655 O O . GLU A 1 91 ? -17.597 -3.006 16.007 1.00 53.16 91 GLU A O 1
ATOM 660 N N . GLY A 1 92 ? -16.230 -1.247 16.172 1.00 49.09 92 GLY A N 1
ATOM 661 C CA . GLY A 1 92 ? -16.797 -0.726 17.424 1.00 49.09 92 GLY A CA 1
ATOM 662 C C . GLY A 1 92 ? -18.258 -0.246 17.371 1.00 49.09 92 GLY A C 1
ATOM 663 O O . GLY A 1 92 ? -18.762 0.231 18.386 1.00 49.09 92 GLY A O 1
ATOM 664 N N . ARG A 1 93 ? -18.958 -0.330 16.226 1.00 52.91 93 ARG A N 1
ATOM 665 C CA . ARG A 1 93 ? -20.329 0.207 16.071 1.00 52.91 93 ARG A CA 1
ATOM 666 C C . ARG A 1 93 ? -21.394 -0.795 15.602 1.00 52.91 93 ARG A C 1
ATOM 668 O O . ARG A 1 93 ? -22.492 -0.362 15.265 1.00 52.91 93 ARG A O 1
ATOM 675 N N . GLY A 1 94 ? -21.130 -2.108 15.637 1.00 51.31 94 GLY A N 1
ATOM 676 C CA . GLY A 1 94 ? -22.221 -3.099 15.543 1.00 51.31 94 GLY A CA 1
ATOM 677 C C . GLY A 1 94 ? -21.968 -4.395 14.769 1.00 51.31 94 GLY A C 1
ATOM 678 O O . GLY A 1 94 ? -22.938 -5.030 14.362 1.00 51.31 94 GLY A O 1
ATOM 679 N N . ARG A 1 95 ? -20.719 -4.819 14.545 1.00 54.53 95 ARG A N 1
ATOM 680 C CA . ARG A 1 95 ? -20.430 -6.193 14.094 1.00 54.53 95 ARG A CA 1
ATOM 681 C C . ARG A 1 95 ? -19.725 -6.944 15.216 1.00 54.53 95 ARG A C 1
ATOM 683 O O . ARG A 1 95 ? -18.829 -6.396 15.847 1.00 54.53 95 ARG A O 1
ATOM 690 N N . ALA A 1 96 ? -20.186 -8.166 15.490 1.00 57.97 96 ALA A N 1
ATOM 691 C CA . ALA A 1 96 ? -19.551 -9.052 16.457 1.00 57.97 96 ALA A CA 1
ATOM 692 C C . ALA A 1 96 ? -18.056 -9.181 16.113 1.00 57.97 96 ALA A C 1
ATOM 694 O O . ALA A 1 96 ? -17.746 -9.262 14.919 1.00 57.97 96 ALA A O 1
ATOM 695 N N . PRO A 1 97 ? -17.150 -9.183 17.110 1.00 59.03 97 PRO A N 1
ATOM 696 C CA . PRO A 1 97 ? -15.728 -9.374 16.852 1.00 59.03 97 PRO A CA 1
ATOM 697 C C . PRO A 1 97 ? -15.570 -10.631 16.001 1.00 59.03 97 PRO A C 1
ATOM 699 O O . PRO A 1 97 ? -16.195 -11.654 16.305 1.00 59.03 97 PRO A O 1
ATOM 702 N N . ALA A 1 98 ? -14.794 -10.549 14.915 1.00 60.75 98 ALA A N 1
ATOM 703 C CA . ALA A 1 98 ? -14.454 -11.729 14.134 1.00 60.75 98 ALA A CA 1
ATOM 704 C C . ALA A 1 98 ? -14.001 -12.816 15.115 1.00 60.75 98 ALA A C 1
ATOM 706 O O . ALA A 1 98 ? -13.094 -12.591 15.919 1.00 60.75 98 ALA A O 1
ATOM 707 N N . SER A 1 99 ? -14.709 -13.950 15.137 1.00 68.69 99 SER A N 1
ATOM 708 C CA . SER A 1 99 ? -14.432 -14.982 16.130 1.00 68.69 99 SER A CA 1
ATOM 709 C C . SER A 1 99 ? -12.960 -15.383 16.019 1.00 68.69 99 SER A C 1
ATOM 711 O O . SER A 1 99 ? -12.436 -15.505 14.910 1.00 68.69 99 SER A O 1
ATOM 713 N N . LEU A 1 100 ? -12.285 -15.600 17.150 1.00 71.06 100 LEU A N 1
ATOM 714 C CA . LEU A 1 100 ? -10.906 -16.111 17.187 1.00 71.06 100 LEU A CA 1
ATOM 715 C C . LEU A 1 100 ? -10.713 -17.325 16.260 1.00 71.06 100 LEU A C 1
ATOM 717 O O . LEU A 1 100 ? -9.644 -17.507 15.691 1.00 71.06 100 LEU A O 1
ATOM 721 N N . VAL A 1 101 ? -11.780 -18.101 16.054 1.00 75.31 101 VAL A N 1
ATOM 722 C CA . VAL A 1 101 ? -11.853 -19.232 15.125 1.00 75.31 101 VAL A CA 1
ATOM 723 C C . VAL A 1 101 ? -11.657 -18.804 13.669 1.00 75.31 101 VAL A C 1
ATOM 725 O O . VAL A 1 101 ? -10.891 -19.438 12.951 1.00 75.31 101 VAL A O 1
ATOM 728 N N . THR A 1 102 ? -12.298 -17.723 13.221 1.00 76.94 102 THR A N 1
ATOM 729 C CA . THR A 1 102 ? -12.142 -17.209 11.853 1.00 76.94 102 THR A CA 1
ATOM 730 C C . THR A 1 102 ? -10.725 -16.690 11.618 1.00 76.94 102 THR A C 1
ATOM 732 O O . THR A 1 102 ? -10.135 -16.965 10.574 1.00 76.94 102 THR A O 1
ATOM 735 N N . GLY A 1 103 ? -10.156 -15.990 12.607 1.00 77.38 103 GLY A N 1
ATOM 736 C CA . GLY A 1 103 ? -8.766 -15.526 12.558 1.00 77.38 103 GLY A CA 1
ATOM 737 C C . GLY A 1 103 ? -7.763 -16.683 12.528 1.00 77.38 103 GLY A C 1
ATOM 738 O O . GLY A 1 103 ? -6.858 -16.695 11.695 1.00 77.38 103 GLY A O 1
ATOM 739 N N . ALA A 1 104 ? -7.961 -17.695 13.377 1.00 79.94 104 ALA A N 1
ATOM 740 C CA . ALA A 1 104 ? -7.132 -18.897 13.401 1.00 79.94 104 ALA A CA 1
ATOM 741 C C . ALA A 1 104 ? -7.238 -19.697 12.093 1.00 79.94 104 ALA A C 1
ATOM 743 O O . ALA A 1 104 ? -6.220 -20.124 11.555 1.00 79.94 104 ALA A O 1
ATOM 744 N N . GLY A 1 105 ? -8.447 -19.848 11.541 1.00 87.06 105 GLY A N 1
ATOM 745 C CA . GLY A 1 105 ? -8.663 -20.509 10.254 1.00 87.06 105 GLY A CA 1
ATOM 746 C C . GLY A 1 105 ? -7.918 -19.815 9.113 1.00 87.06 105 GLY A C 1
ATOM 747 O O . GLY A 1 105 ? -7.242 -20.477 8.329 1.00 87.06 105 GLY A O 1
ATOM 748 N N . TYR A 1 106 ? -7.964 -18.480 9.065 1.00 81.12 106 TYR A N 1
ATOM 749 C CA . TYR A 1 106 ? -7.202 -17.702 8.086 1.00 81.12 106 TYR A CA 1
ATOM 750 C C . TYR A 1 106 ? -5.686 -17.895 8.246 1.00 81.12 106 TYR A C 1
ATOM 752 O O . TYR A 1 106 ? -4.986 -18.123 7.260 1.00 81.12 106 TYR A O 1
ATOM 760 N N . ALA A 1 107 ? -5.180 -17.862 9.483 1.00 80.12 107 ALA A N 1
ATOM 761 C CA . ALA A 1 107 ? -3.760 -18.065 9.765 1.00 80.12 107 ALA A CA 1
ATOM 762 C C . ALA A 1 107 ? -3.270 -19.453 9.319 1.00 80.12 107 ALA A C 1
ATOM 764 O O . ALA A 1 107 ? -2.210 -19.556 8.709 1.00 80.12 107 ALA A O 1
ATOM 765 N N . VAL A 1 108 ? -4.055 -20.509 9.562 1.00 88.81 108 VAL A N 1
ATOM 766 C CA . VAL A 1 108 ? -3.726 -21.873 9.114 1.00 88.81 108 VAL A CA 1
ATOM 767 C C . VAL A 1 108 ? -3.639 -21.947 7.592 1.00 88.81 108 VAL A C 1
ATOM 769 O O . VAL A 1 108 ? -2.654 -22.465 7.073 1.00 88.81 108 VAL A O 1
ATOM 772 N N . VAL A 1 109 ? -4.624 -21.402 6.871 1.00 88.69 109 VAL A N 1
ATOM 773 C CA . VAL A 1 109 ? -4.609 -21.386 5.398 1.00 88.69 109 VAL A CA 1
ATOM 774 C C . VAL A 1 109 ? -3.368 -20.663 4.872 1.00 88.69 109 VAL A C 1
ATOM 776 O O . VAL A 1 109 ? -2.716 -21.159 3.956 1.00 88.69 109 VAL A O 1
ATOM 779 N N . LEU A 1 110 ? -3.010 -19.529 5.478 1.00 82.00 110 LEU A N 1
ATOM 780 C CA . LEU A 1 110 ? -1.838 -18.747 5.089 1.00 82.00 110 LEU A CA 1
ATOM 781 C C . LEU A 1 110 ? -0.529 -19.512 5.332 1.00 82.00 110 LEU A C 1
ATOM 783 O O . LEU A 1 110 ? 0.326 -19.540 4.451 1.00 82.00 110 LEU A O 1
ATOM 787 N N . VAL A 1 111 ? -0.385 -20.173 6.484 1.00 84.06 111 VAL A N 1
ATOM 788 C CA . VAL A 1 111 ? 0.795 -21.000 6.792 1.00 84.06 111 VAL A CA 1
ATOM 789 C C . VAL A 1 111 ? 0.907 -22.180 5.829 1.00 84.06 111 VAL A C 1
ATOM 791 O O . VAL A 1 111 ? 1.985 -22.423 5.297 1.00 84.06 111 VAL A O 1
ATOM 794 N N . VAL A 1 112 ? -0.195 -22.884 5.556 1.00 90.19 112 VAL A N 1
ATOM 795 C CA . VAL A 1 112 ? -0.208 -23.996 4.592 1.00 90.19 112 VAL A CA 1
ATOM 796 C C . VAL A 1 112 ? 0.206 -23.512 3.205 1.00 90.19 112 VAL A C 1
ATOM 798 O O . VAL A 1 112 ? 1.045 -24.136 2.567 1.00 90.19 112 VAL A O 1
ATOM 801 N N . PHE A 1 113 ? -0.334 -22.383 2.749 1.00 84.50 113 PHE A N 1
ATOM 802 C CA . PHE A 1 113 ? 0.013 -21.810 1.451 1.00 84.50 113 PHE A CA 1
ATOM 803 C C . PHE A 1 113 ? 1.495 -21.425 1.355 1.00 84.50 113 PHE A C 1
ATOM 805 O O . PHE A 1 113 ? 2.136 -21.743 0.358 1.00 84.50 113 PHE A O 1
ATOM 812 N N . LEU A 1 114 ? 2.053 -20.801 2.400 1.00 81.19 114 LEU A N 1
ATOM 813 C CA . LEU A 1 114 ? 3.480 -20.474 2.462 1.00 81.19 114 LEU A CA 1
ATOM 814 C C . LEU A 1 114 ? 4.362 -21.724 2.386 1.00 81.19 114 LEU A C 1
ATOM 816 O O . LEU A 1 114 ? 5.344 -21.718 1.656 1.00 81.19 114 LEU A O 1
ATOM 820 N N . VAL A 1 115 ? 3.990 -22.795 3.093 1.00 85.94 115 VAL A N 1
ATOM 821 C CA . VAL A 1 115 ? 4.715 -24.077 3.063 1.00 85.94 115 VAL A CA 1
ATOM 822 C C . VAL A 1 115 ? 4.619 -24.769 1.700 1.00 85.94 115 VAL A C 1
ATOM 824 O O . VAL A 1 115 ? 5.512 -25.521 1.346 1.00 85.94 115 VAL A O 1
ATOM 827 N N . LEU A 1 116 ? 3.544 -24.553 0.938 1.00 83.75 116 LEU A N 1
ATOM 828 C CA . LEU A 1 116 ? 3.367 -25.175 -0.379 1.00 83.75 116 LEU A CA 1
ATOM 829 C C . LEU A 1 116 ? 4.095 -24.440 -1.514 1.00 83.75 116 LEU A C 1
ATOM 831 O O . LEU A 1 116 ? 4.336 -25.045 -2.556 1.00 83.75 116 LEU A O 1
ATOM 835 N N . ILE A 1 117 ? 4.366 -23.142 -1.354 1.00 80.69 117 ILE A N 1
ATOM 836 C CA . ILE A 1 117 ? 5.008 -22.298 -2.380 1.00 80.69 117 ILE A CA 1
ATOM 837 C C . ILE A 1 117 ? 6.516 -22.148 -2.164 1.00 80.69 117 ILE A C 1
ATOM 839 O O . ILE A 1 117 ? 7.221 -21.754 -3.094 1.00 80.69 117 ILE A O 1
ATOM 843 N N . TRP A 1 118 ? 6.998 -22.462 -0.963 1.00 61.41 118 TRP A N 1
ATOM 844 C CA . TRP A 1 118 ? 8.418 -22.537 -0.639 1.00 61.41 118 TRP A CA 1
ATOM 845 C C . TRP A 1 118 ? 8.933 -23.967 -0.808 1.00 61.41 118 TRP A C 1
ATOM 847 O O . TRP A 1 118 ? 9.970 -24.136 -1.486 1.00 61.41 118 TRP A O 1
#

Sequence (118 aa):
LVAFLLVAAADLAGLLTGAEAVHLVAKPLLMPLLAGYAALRGAPRLLVAALLFGWGGDVFLLADNDLAFLVGMGSFAVGHVCYLTLFGRGEGRGRAPASLVTGAGYAVVLVVFLVLIW

pLDDT: mean 72.77, std 8.76, range [49.09, 90.19]